Protein AF-A0A955FSE7-F1 (afdb_monomer_lite)

pLDDT: mean 89.8, std 6.11, range [65.88, 95.75]

Secondary structure (DSSP, 8-state):
-HHHHHHHHHHHHHHHHHHHHHHHH-TT-HHHHHHHHHHHHHHHHHHHHHHHHH--SHHHHHHHHHHHHHHHHHHHHHHHHH-

Structure (mmCIF, N/CA/C/O backbone):
data_AF-A0A955FSE7-F1
#
_entry.id   AF-A0A955FSE7-F1
#
loop_
_atom_site.group_PDB
_atom_site.id
_atom_site.type_symbol
_atom_site.label_atom_id
_atom_site.label_alt_id
_atom_site.label_comp_id
_atom_site.label_asym_id
_atom_site.label_entity_id
_atom_site.label_seq_id
_atom_site.pdbx_PDB_ins_code
_atom_site.Cartn_x
_atom_site.Cartn_y
_atom_site.Cartn_z
_atom_site.occupancy
_atom_site.B_iso_or_equiv
_atom_site.auth_seq_id
_atom_site.auth_comp_id
_atom_site.auth_asym_id
_atom_site.auth_atom_id
_atom_site.pdbx_PDB_model_num
ATOM 1 N N . MET A 1 1 ? 6.700 9.621 -16.570 1.00 65.88 1 MET A N 1
ATOM 2 C CA . MET A 1 1 ? 7.168 8.427 -15.829 1.00 65.88 1 MET A CA 1
ATOM 3 C C . MET A 1 1 ? 7.872 8.791 -14.526 1.00 65.88 1 MET A C 1
ATOM 5 O O . MET A 1 1 ? 7.357 8.417 -13.485 1.00 65.88 1 MET A O 1
ATOM 9 N N . VAL A 1 2 ? 8.959 9.579 -14.549 1.00 81.12 2 VAL A N 1
ATOM 10 C CA . VAL A 1 2 ? 9.712 9.947 -13.326 1.00 81.12 2 VAL A CA 1
ATOM 11 C C . VAL A 1 2 ? 8.820 10.579 -12.248 1.00 81.12 2 VAL A C 1
ATOM 13 O O . VAL A 1 2 ? 8.786 10.084 -11.131 1.00 81.12 2 VAL A O 1
ATOM 16 N N . PHE A 1 3 ? 8.018 11.593 -12.593 1.00 85.06 3 PHE A N 1
ATOM 17 C CA . PHE A 1 3 ? 7.127 12.262 -11.630 1.00 85.06 3 PHE A CA 1
ATOM 18 C C . PHE A 1 3 ? 6.094 11.319 -10.982 1.00 85.06 3 PHE A C 1
ATOM 20 O O . PHE A 1 3 ? 5.901 11.354 -9.769 1.00 85.06 3 PHE A O 1
ATOM 27 N N . ALA A 1 4 ? 5.468 10.443 -11.776 1.00 87.44 4 ALA A N 1
ATOM 28 C CA . ALA A 1 4 ? 4.477 9.485 -11.282 1.00 87.44 4 ALA A CA 1
ATOM 29 C C . ALA A 1 4 ? 5.100 8.479 -10.300 1.00 87.44 4 ALA A C 1
ATOM 31 O O . ALA A 1 4 ? 4.543 8.230 -9.233 1.00 87.44 4 ALA A O 1
ATOM 32 N N . ASN A 1 5 ? 6.291 7.962 -10.618 1.00 91.50 5 ASN A N 1
ATOM 33 C CA . ASN A 1 5 ? 6.999 7.022 -9.750 1.00 91.50 5 ASN A CA 1
ATOM 34 C C . ASN A 1 5 ? 7.463 7.695 -8.454 1.00 91.50 5 ASN A C 1
ATOM 36 O O . ASN A 1 5 ? 7.290 7.122 -7.382 1.00 91.50 5 ASN A O 1
ATOM 40 N N . THR A 1 6 ? 7.969 8.930 -8.522 1.00 91.88 6 THR A N 1
ATOM 41 C CA . THR A 1 6 ? 8.329 9.702 -7.324 1.00 91.88 6 THR A CA 1
ATOM 42 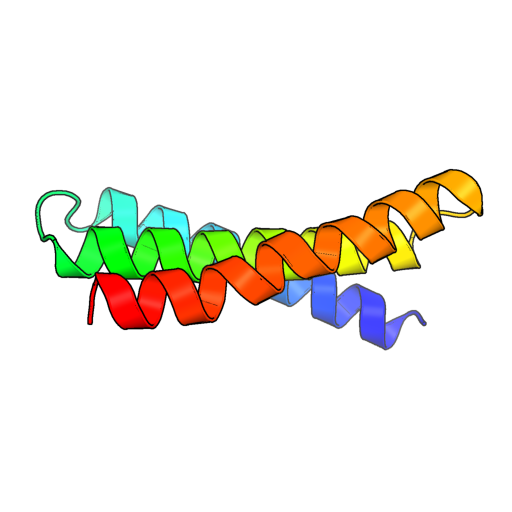C C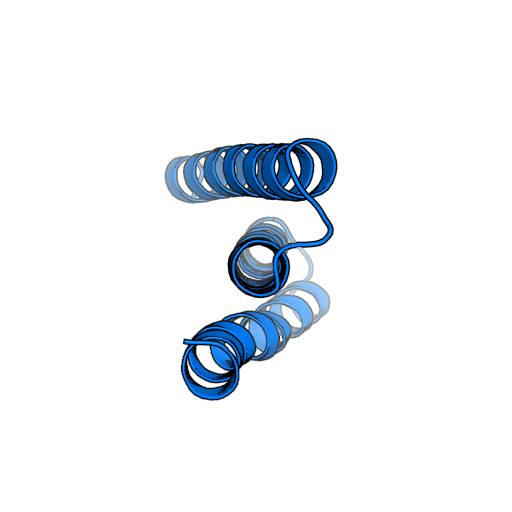 . THR A 1 6 ? 7.117 9.927 -6.421 1.00 91.88 6 THR A C 1
ATOM 44 O O . THR A 1 6 ? 7.211 9.709 -5.215 1.00 91.88 6 THR A O 1
ATOM 47 N N . SER A 1 7 ? 5.964 10.296 -6.990 1.00 93.12 7 SER A N 1
ATOM 48 C CA . SER A 1 7 ? 4.726 10.450 -6.219 1.00 93.12 7 SER A CA 1
ATOM 49 C C . SER A 1 7 ? 4.316 9.140 -5.541 1.00 93.12 7 SER A C 1
ATOM 51 O O . SER A 1 7 ? 4.004 9.151 -4.355 1.00 93.12 7 SER A O 1
ATOM 53 N N . LEU A 1 8 ? 4.360 8.010 -6.256 1.00 92.81 8 LEU A N 1
ATOM 54 C CA . LEU A 1 8 ? 4.025 6.695 -5.697 1.00 92.81 8 LEU A CA 1
ATOM 55 C C . LEU A 1 8 ? 4.963 6.293 -4.553 1.00 92.81 8 LEU A C 1
ATOM 57 O O . LEU A 1 8 ? 4.488 5.798 -3.533 1.00 92.81 8 LEU A O 1
ATOM 61 N N . ILE A 1 9 ? 6.269 6.542 -4.687 1.00 94.88 9 ILE A N 1
ATOM 62 C CA . ILE A 1 9 ? 7.261 6.265 -3.637 1.00 94.88 9 ILE A CA 1
ATOM 63 C C . ILE A 1 9 ? 6.947 7.075 -2.377 1.00 94.88 9 ILE A C 1
ATOM 65 O O . ILE A 1 9 ? 6.866 6.508 -1.287 1.00 94.88 9 ILE A O 1
ATOM 69 N N . VAL A 1 10 ? 6.725 8.385 -2.514 1.00 95.56 10 VAL A N 1
ATOM 70 C CA . VAL A 1 10 ? 6.400 9.257 -1.375 1.00 95.56 10 VAL A CA 1
ATOM 71 C C . VAL A 1 10 ? 5.095 8.811 -0.712 1.00 95.56 10 VAL A C 1
ATOM 73 O O . VAL A 1 10 ? 5.046 8.673 0.510 1.00 95.56 10 VAL A O 1
ATOM 76 N N . SER A 1 11 ? 4.055 8.508 -1.492 1.00 94.75 11 SER A N 1
ATOM 77 C CA . SER A 1 11 ? 2.778 8.021 -0.959 1.00 94.75 11 SER A CA 1
ATOM 78 C C . SER A 1 11 ? 2.904 6.658 -0.262 1.00 94.75 11 SER A C 1
ATOM 80 O O . SER A 1 11 ? 2.278 6.449 0.780 1.00 94.75 11 SER A O 1
ATOM 82 N N . CYS A 1 12 ? 3.739 5.745 -0.771 1.00 95.19 12 CYS A N 1
ATOM 83 C CA . CYS A 1 12 ? 4.050 4.480 -0.097 1.00 95.19 12 CYS A CA 1
ATOM 84 C C . CYS A 1 12 ? 4.743 4.719 1.252 1.00 95.19 12 CYS A C 1
ATOM 86 O O . CYS A 1 12 ? 4.349 4.129 2.253 1.00 95.19 12 CYS A O 1
ATOM 88 N N . LEU A 1 13 ? 5.734 5.613 1.311 1.00 95.44 13 LEU A N 1
ATOM 89 C CA . LEU A 1 13 ? 6.433 5.933 2.560 1.00 95.44 13 LEU A CA 1
ATOM 90 C C . LEU A 1 13 ? 5.494 6.553 3.600 1.00 95.44 13 LEU A C 1
ATOM 92 O O . LEU A 1 13 ? 5.481 6.126 4.753 1.00 95.44 13 LEU A O 1
ATOM 96 N N . VAL A 1 14 ? 4.671 7.523 3.196 1.00 95.75 14 VAL A N 1
ATOM 97 C CA . VAL A 1 14 ? 3.713 8.179 4.097 1.00 95.75 14 VAL A CA 1
ATOM 98 C C . VAL A 1 14 ? 2.681 7.182 4.625 1.00 95.75 14 VAL A C 1
ATOM 100 O O . VAL A 1 14 ? 2.429 7.147 5.828 1.00 95.75 14 VAL A O 1
ATOM 103 N N . SER A 1 15 ? 2.108 6.338 3.761 1.00 93.94 15 SER A N 1
ATOM 104 C CA . SER A 1 15 ? 1.134 5.323 4.187 1.00 93.94 15 SER A CA 1
ATOM 105 C C . SER A 1 15 ? 1.744 4.292 5.140 1.00 93.94 15 SER A C 1
ATOM 107 O O . SER A 1 15 ? 1.122 3.963 6.149 1.00 93.94 15 SER A O 1
ATOM 109 N N . LEU A 1 16 ? 2.982 3.853 4.894 1.00 94.06 16 LEU A N 1
ATOM 110 C CA . LEU A 1 16 ? 3.713 2.952 5.787 1.00 94.06 16 LEU A CA 1
ATOM 111 C C . LEU A 1 16 ? 3.921 3.573 7.181 1.00 94.06 16 LEU A C 1
ATOM 113 O O . LEU A 1 16 ? 3.633 2.931 8.193 1.00 94.06 16 LEU A O 1
ATOM 117 N N . ILE A 1 17 ? 4.356 4.837 7.239 1.00 94.81 17 ILE A N 1
ATOM 118 C CA . ILE A 1 17 ? 4.536 5.578 8.498 1.00 94.81 17 ILE A CA 1
ATOM 119 C C . ILE A 1 17 ? 3.204 5.707 9.246 1.00 94.81 17 ILE A C 1
ATOM 121 O O . ILE A 1 17 ? 3.147 5.462 10.451 1.00 94.81 17 ILE A O 1
ATOM 125 N N . LEU A 1 18 ? 2.118 6.048 8.546 1.00 92.56 18 LEU A N 1
ATOM 126 C CA . LEU A 1 18 ? 0.794 6.193 9.153 1.00 92.56 18 LEU A CA 1
ATOM 127 C C . LEU A 1 18 ? 0.277 4.877 9.746 1.00 92.56 18 LEU A C 1
ATOM 129 O O . LEU A 1 18 ? -0.212 4.878 10.875 1.00 92.56 18 LEU A O 1
ATOM 133 N N . VAL A 1 19 ? 0.423 3.753 9.034 1.00 92.12 19 VAL A N 1
ATOM 134 C CA . VAL A 1 19 ? 0.046 2.427 9.561 1.00 92.12 19 VAL A CA 1
ATOM 135 C C . VAL A 1 19 ? 0.822 2.120 10.840 1.00 92.12 19 VAL A C 1
ATOM 137 O O . VAL A 1 19 ? 0.211 1.735 11.839 1.00 92.12 19 VAL A O 1
ATOM 140 N N . MET A 1 20 ? 2.143 2.335 10.848 1.00 91.06 20 MET A N 1
ATOM 141 C CA . MET A 1 20 ? 2.958 2.112 12.046 1.00 91.06 20 MET A CA 1
ATOM 142 C C . MET A 1 20 ? 2.510 2.993 13.215 1.00 91.06 20 MET A C 1
ATOM 144 O O . MET A 1 20 ? 2.326 2.488 14.323 1.00 91.06 20 MET A O 1
ATOM 148 N N . LEU A 1 21 ? 2.280 4.289 12.978 1.00 92.38 21 LEU A N 1
ATOM 149 C CA . LEU A 1 21 ? 1.819 5.218 14.011 1.00 92.38 21 LEU A CA 1
ATOM 150 C C . LEU A 1 21 ? 0.483 4.781 14.618 1.00 92.38 21 LEU A C 1
ATOM 152 O O . LEU A 1 21 ? 0.325 4.829 15.837 1.00 92.38 21 LEU A O 1
ATOM 156 N N . ILE A 1 22 ? -0.467 4.322 13.803 1.00 89.88 22 ILE A N 1
ATOM 157 C CA . ILE A 1 22 ? -1.784 3.881 14.284 1.00 89.88 22 ILE A CA 1
ATOM 158 C C . ILE A 1 22 ? -1.668 2.614 15.135 1.00 89.88 22 ILE A C 1
ATOM 160 O O . ILE A 1 22 ? -2.295 2.531 16.197 1.00 89.88 22 ILE A O 1
ATOM 164 N N . ILE A 1 23 ? -0.849 1.653 14.697 1.00 87.88 23 ILE A N 1
ATOM 165 C CA . ILE A 1 23 ? -0.608 0.405 15.429 1.00 87.88 23 ILE A CA 1
ATOM 166 C C . ILE A 1 23 ? 0.043 0.697 16.788 1.00 87.88 23 ILE A C 1
ATOM 168 O O . ILE A 1 23 ? -0.377 0.125 17.793 1.00 87.88 23 ILE A O 1
ATOM 172 N N . VAL A 1 24 ? 1.018 1.609 16.845 1.00 90.19 24 VAL A N 1
ATOM 173 C CA . VAL A 1 24 ? 1.717 1.967 18.091 1.00 90.19 24 VAL A CA 1
ATOM 174 C C . VAL A 1 24 ? 0.844 2.815 19.023 1.00 90.19 24 VAL A C 1
ATOM 176 O O . VAL A 1 24 ? 0.844 2.585 20.230 1.00 90.19 24 VAL A O 1
ATOM 179 N N . SER A 1 25 ? 0.078 3.775 18.494 1.00 87.94 25 SER A N 1
ATOM 180 C CA . SER A 1 25 ? -0.606 4.780 19.325 1.00 87.94 25 SER A CA 1
ATOM 181 C C . SER A 1 25 ? -1.727 4.201 20.182 1.00 87.94 25 SER A C 1
ATOM 183 O O . SER A 1 25 ? -1.860 4.565 21.349 1.00 87.94 25 SER A O 1
ATOM 185 N N . ASN A 1 26 ? -2.581 3.334 19.623 1.00 78.44 26 ASN A N 1
ATOM 186 C CA . ASN A 1 26 ? -3.645 2.697 20.404 1.00 78.44 26 ASN A CA 1
ATOM 187 C C . ASN A 1 26 ? -4.229 1.466 19.675 1.00 78.44 26 ASN A C 1
ATOM 189 O O . ASN A 1 26 ? -5.259 1.579 19.001 1.00 78.44 26 ASN A O 1
ATOM 193 N N . PRO A 1 27 ? -3.607 0.279 19.800 1.00 74.62 27 PRO A N 1
ATOM 194 C CA . PRO A 1 27 ? -3.960 -0.896 18.995 1.00 74.62 27 PRO A CA 1
ATOM 195 C C . PRO A 1 27 ? -5.295 -1.551 19.384 1.00 74.62 27 PRO A C 1
ATOM 197 O O . PRO A 1 27 ? -5.855 -2.338 18.622 1.00 74.62 27 PRO A O 1
ATOM 200 N N . LYS A 1 28 ? -5.829 -1.262 20.578 1.00 77.94 28 LYS A N 1
ATOM 201 C CA . LYS A 1 28 ? -7.010 -1.967 21.106 1.00 77.94 28 LYS A CA 1
ATOM 202 C C . LYS A 1 28 ? -8.324 -1.441 20.530 1.00 77.94 28 LYS A C 1
ATOM 204 O O . LYS A 1 28 ? -9.297 -2.195 20.436 1.00 77.94 28 LYS A O 1
ATOM 209 N N . ARG A 1 29 ? -8.370 -0.177 20.101 1.00 85.38 29 ARG A N 1
ATOM 210 C CA . ARG A 1 29 ? -9.595 0.439 19.576 1.00 85.38 29 ARG A CA 1
ATOM 211 C C . ARG A 1 29 ? -9.940 -0.163 18.210 1.00 85.38 29 ARG A C 1
ATOM 213 O O . ARG A 1 29 ? -9.094 -0.195 17.321 1.00 85.38 29 ARG A O 1
ATOM 220 N N . SER A 1 30 ? -11.168 -0.657 18.045 1.00 83.94 30 SER A N 1
ATOM 221 C CA . SER A 1 30 ? -11.643 -1.267 16.788 1.00 83.94 30 SER A CA 1
ATOM 222 C C . SER A 1 30 ? -11.487 -0.321 15.595 1.00 83.94 30 SER A C 1
ATOM 224 O O . SER A 1 30 ? -10.975 -0.732 14.561 1.00 83.94 30 SER A O 1
ATOM 226 N N . LEU A 1 31 ? -11.809 0.962 15.786 1.00 84.88 31 LEU A N 1
ATOM 227 C CA . LEU A 1 31 ? -11.647 2.009 14.774 1.00 84.88 31 LEU A CA 1
ATOM 228 C C . LEU A 1 31 ? -10.194 2.161 14.293 1.00 84.88 31 LEU A C 1
ATOM 230 O O . LEU A 1 31 ? -9.946 2.310 13.103 1.00 84.88 31 LEU A O 1
ATOM 234 N N . ASN A 1 32 ? -9.217 2.080 15.200 1.00 85.88 32 ASN A N 1
ATOM 235 C CA . ASN A 1 32 ? -7.805 2.199 14.828 1.00 85.88 32 ASN A CA 1
ATOM 236 C C . ASN A 1 32 ? -7.333 0.981 14.034 1.00 85.88 32 ASN A C 1
ATOM 238 O O . ASN A 1 32 ? -6.562 1.122 13.091 1.00 85.88 32 ASN A O 1
ATOM 242 N N . ARG A 1 33 ? -7.826 -0.214 14.380 1.00 84.38 33 ARG A N 1
ATOM 243 C CA . ARG A 1 33 ? -7.558 -1.432 13.606 1.00 84.38 33 ARG A CA 1
ATOM 244 C C . ARG A 1 33 ? -8.149 -1.329 12.202 1.00 84.38 33 ARG A C 1
ATOM 246 O O . ARG A 1 33 ? -7.443 -1.604 11.242 1.00 84.38 33 ARG A O 1
ATOM 253 N N . ALA A 1 34 ? -9.389 -0.860 12.084 1.00 88.31 34 ALA A N 1
ATOM 254 C CA . ALA A 1 34 ? -10.036 -0.607 10.800 1.00 88.31 34 ALA A CA 1
ATOM 255 C C . ALA A 1 34 ? -9.233 0.368 9.930 1.00 88.31 34 ALA A C 1
ATOM 257 O O . ALA A 1 34 ? -8.897 0.061 8.787 1.00 88.31 34 ALA A O 1
ATOM 258 N N . LEU A 1 35 ? -8.845 1.507 10.511 1.00 89.38 35 LEU A N 1
ATOM 259 C CA . LEU A 1 35 ? -8.047 2.523 9.836 1.00 89.38 35 LEU A CA 1
ATOM 260 C C . LEU A 1 35 ? -6.668 1.987 9.420 1.00 89.38 35 LEU A C 1
ATOM 262 O O . LEU A 1 35 ? -6.209 2.270 8.316 1.00 89.38 35 LEU A O 1
ATOM 266 N N . ALA A 1 36 ? -6.020 1.173 10.258 1.00 90.62 36 ALA A N 1
ATOM 267 C CA . ALA A 1 36 ? -4.750 0.538 9.915 1.00 90.62 36 ALA A CA 1
ATOM 268 C C . ALA A 1 36 ? -4.888 -0.410 8.712 1.00 90.62 36 ALA A C 1
ATOM 270 O O . ALA A 1 36 ? -4.060 -0.358 7.806 1.00 90.62 36 ALA A O 1
ATOM 271 N N . VAL A 1 37 ? -5.942 -1.235 8.659 1.00 90.50 37 VAL A N 1
ATOM 272 C CA . VAL A 1 37 ? -6.190 -2.143 7.523 1.00 90.50 37 VAL A CA 1
ATOM 273 C C . VAL A 1 37 ? -6.540 -1.355 6.255 1.00 90.50 37 VAL A C 1
ATOM 275 O O . VAL A 1 37 ? -6.057 -1.694 5.174 1.00 90.50 37 VAL A O 1
ATOM 278 N N . TYR A 1 38 ? -7.308 -0.270 6.372 1.00 91.19 38 TYR A N 1
ATOM 279 C CA . TYR A 1 38 ? -7.620 0.625 5.254 1.00 91.19 38 TYR A CA 1
ATOM 280 C C . TYR A 1 38 ? -6.350 1.244 4.645 1.00 91.19 38 TYR A C 1
ATOM 282 O O . TYR A 1 38 ? -6.122 1.183 3.432 1.00 91.19 38 TYR A O 1
ATOM 290 N N . ILE A 1 39 ? -5.471 1.798 5.486 1.00 92.75 39 ILE A N 1
ATOM 291 C CA . ILE A 1 39 ? -4.226 2.420 5.018 1.00 92.75 39 ILE A CA 1
ATOM 292 C C . ILE A 1 39 ? -3.250 1.353 4.503 1.00 92.75 39 ILE A C 1
ATOM 294 O O . ILE A 1 39 ? -2.595 1.583 3.490 1.00 92.75 39 ILE A O 1
ATOM 298 N N . ALA A 1 40 ? -3.199 0.162 5.107 1.00 91.56 40 ALA A N 1
ATOM 299 C CA . ALA A 1 40 ? -2.404 -0.956 4.593 1.00 91.56 40 ALA A CA 1
ATOM 300 C C . ALA A 1 40 ? -2.886 -1.429 3.208 1.00 91.56 40 ALA A C 1
ATOM 302 O O . ALA A 1 40 ? -2.072 -1.718 2.334 1.00 91.56 40 ALA A O 1
ATOM 303 N N . SER A 1 41 ? -4.200 -1.446 2.975 1.00 92.44 41 SER A N 1
ATOM 304 C CA . SER A 1 41 ? -4.787 -1.763 1.664 1.00 92.44 41 SER A CA 1
ATOM 305 C C . SER A 1 41 ? -4.409 -0.714 0.617 1.00 92.44 41 SER A C 1
ATOM 307 O O . SER A 1 41 ? -4.017 -1.049 -0.501 1.00 92.44 41 SER A O 1
ATOM 309 N N . THR A 1 42 ? -4.436 0.561 1.014 1.00 92.75 42 THR A N 1
ATOM 310 C CA . THR A 1 42 ? -3.970 1.680 0.182 1.00 92.75 42 THR A CA 1
ATOM 311 C C . THR A 1 42 ? -2.477 1.555 -0.133 1.00 92.75 42 THR A C 1
ATOM 313 O O . THR A 1 42 ? -2.077 1.725 -1.282 1.00 92.75 42 THR A O 1
ATOM 316 N N . PHE A 1 43 ? -1.650 1.196 0.853 1.00 94.25 43 PHE A N 1
ATOM 317 C CA . PHE A 1 43 ? -0.225 0.932 0.655 1.00 94.25 43 PHE A CA 1
ATOM 318 C C . PHE A 1 43 ? 0.004 -0.197 -0.357 1.00 94.25 43 PHE A C 1
ATOM 320 O O . PHE A 1 43 ? 0.772 -0.014 -1.297 1.00 94.25 43 PHE A O 1
ATOM 327 N N . LEU A 1 44 ? -0.692 -1.333 -0.222 1.00 92.94 44 LEU A N 1
ATOM 328 C CA . LEU A 1 44 ? -0.583 -2.453 -1.165 1.00 92.94 44 LEU A CA 1
ATOM 329 C C . LEU A 1 44 ? -0.955 -2.036 -2.590 1.00 92.94 44 LEU A C 1
ATOM 331 O O . LEU A 1 44 ? -0.266 -2.404 -3.541 1.00 92.94 44 LEU A O 1
ATOM 335 N N . TRP A 1 45 ? -2.012 -1.235 -2.740 1.00 94.88 45 TRP A N 1
ATOM 336 C CA . TRP A 1 45 ? -2.417 -0.705 -4.037 1.00 94.88 45 TRP A CA 1
ATOM 337 C C . TRP A 1 45 ? -1.335 0.190 -4.656 1.00 94.88 45 TRP A C 1
ATOM 339 O O . TRP A 1 45 ? -0.953 -0.010 -5.811 1.00 94.88 45 TRP A O 1
ATOM 349 N N . LEU A 1 46 ? -0.799 1.144 -3.893 1.00 95.19 46 LEU A N 1
ATOM 350 C CA . LEU A 1 46 ? 0.251 2.056 -4.357 1.00 95.19 46 LEU A CA 1
ATOM 351 C C . LEU A 1 46 ? 1.553 1.315 -4.678 1.00 95.19 46 LEU A C 1
ATOM 353 O O . LEU A 1 46 ? 2.193 1.605 -5.688 1.00 95.19 46 LEU A O 1
ATOM 357 N N . PHE A 1 47 ? 1.917 0.329 -3.861 1.00 94.19 47 PHE A N 1
ATOM 358 C CA . PHE A 1 47 ? 3.118 -0.472 -4.050 1.00 94.19 47 PHE A CA 1
ATOM 359 C C . PHE A 1 47 ? 3.029 -1.337 -5.311 1.00 94.19 47 PHE A C 1
ATOM 361 O O . PHE A 1 47 ? 3.960 -1.345 -6.112 1.00 94.19 47 PHE A O 1
ATOM 368 N N . ALA A 1 48 ? 1.888 -1.986 -5.561 1.00 94.69 48 ALA A N 1
ATOM 369 C CA . ALA A 1 48 ? 1.663 -2.731 -6.799 1.00 94.69 48 ALA A CA 1
ATOM 370 C C . ALA A 1 48 ? 1.735 -1.821 -8.042 1.00 94.69 48 ALA A C 1
ATOM 372 O O . ALA A 1 48 ? 2.348 -2.189 -9.045 1.00 94.69 48 ALA A O 1
ATOM 373 N N . ASN A 1 49 ? 1.191 -0.599 -7.969 1.00 94.75 49 ASN A N 1
ATOM 374 C CA . ASN A 1 49 ? 1.326 0.389 -9.047 1.00 94.75 49 ASN A CA 1
ATOM 375 C C . ASN A 1 49 ? 2.788 0.803 -9.268 1.00 94.75 49 ASN A C 1
ATOM 377 O O . ASN A 1 49 ? 3.234 0.915 -10.409 1.00 94.75 49 ASN A O 1
ATOM 381 N N . LEU A 1 50 ? 3.553 0.996 -8.191 1.00 94.75 50 LEU A N 1
ATOM 382 C CA . LEU A 1 50 ? 4.973 1.321 -8.290 1.00 94.75 50 LEU A CA 1
ATOM 383 C C . LEU A 1 50 ? 5.752 0.198 -8.985 1.00 94.75 50 LEU A C 1
ATOM 385 O O . LEU A 1 50 ? 6.519 0.471 -9.904 1.00 94.75 50 LEU A O 1
ATOM 389 N N . LEU A 1 51 ? 5.524 -1.058 -8.592 1.00 94.25 51 LEU A N 1
ATOM 390 C CA . LEU A 1 51 ? 6.190 -2.213 -9.198 1.00 94.25 51 LEU A CA 1
ATOM 391 C C . LEU A 1 51 ? 5.799 -2.408 -10.667 1.00 94.25 51 LEU A C 1
ATOM 393 O O . LEU A 1 51 ? 6.658 -2.723 -11.487 1.00 94.25 51 LEU A O 1
ATOM 397 N N . THR A 1 52 ? 4.540 -2.136 -11.015 1.00 94.38 52 THR A N 1
ATOM 398 C CA . THR A 1 52 ? 4.070 -2.138 -12.410 1.00 94.38 52 THR A CA 1
ATOM 399 C C . THR A 1 52 ? 4.872 -1.156 -13.265 1.00 94.38 52 THR A C 1
ATOM 401 O O . THR A 1 52 ? 5.303 -1.508 -14.361 1.00 94.38 52 THR A O 1
ATOM 404 N N . ASN A 1 53 ? 5.113 0.052 -12.745 1.00 92.56 53 ASN A N 1
ATOM 405 C CA . ASN A 1 53 ? 5.800 1.123 -13.470 1.00 92.56 53 ASN A CA 1
ATOM 406 C C . ASN A 1 53 ? 7.329 0.995 -13.494 1.00 92.56 53 ASN A C 1
ATOM 408 O O . ASN A 1 53 ? 7.973 1.631 -14.328 1.00 92.56 53 ASN A O 1
ATOM 412 N N . VAL A 1 54 ? 7.921 0.275 -12.539 1.00 92.44 54 VAL A N 1
ATOM 413 C CA . VAL A 1 54 ? 9.380 0.091 -12.435 1.00 92.44 54 VAL A CA 1
ATOM 414 C C . VAL A 1 54 ? 9.838 -1.189 -13.139 1.00 92.44 54 VAL A C 1
ATOM 416 O O . VAL A 1 54 ? 10.995 -1.276 -13.541 1.00 92.44 54 VAL A O 1
ATOM 419 N N . SER A 1 55 ? 8.952 -2.172 -13.317 1.00 92.06 55 SER A N 1
ATOM 420 C CA . SER A 1 55 ? 9.292 -3.416 -14.006 1.00 92.06 55 SER A CA 1
ATOM 421 C C . SER A 1 55 ? 9.588 -3.184 -15.487 1.00 92.06 55 SER A C 1
ATOM 423 O O . SER A 1 55 ? 8.731 -2.721 -16.237 1.00 92.06 55 SER A O 1
ATOM 425 N N . SER A 1 56 ? 10.788 -3.576 -15.916 1.00 90.31 56 SER A N 1
ATOM 426 C CA . SER A 1 56 ? 11.176 -3.621 -17.333 1.00 90.31 56 SER A CA 1
ATOM 427 C C . SER A 1 56 ? 10.666 -4.878 -18.045 1.00 90.31 56 SER A C 1
ATOM 429 O O . SER A 1 56 ? 10.601 -4.904 -19.271 1.00 90.31 56 SER A O 1
ATOM 431 N N . ASP A 1 57 ? 10.337 -5.924 -17.282 1.00 95.06 57 ASP A N 1
ATOM 432 C CA . ASP A 1 57 ? 9.809 -7.184 -17.800 1.00 95.06 57 ASP A CA 1
ATOM 433 C C . ASP A 1 57 ? 8.277 -7.073 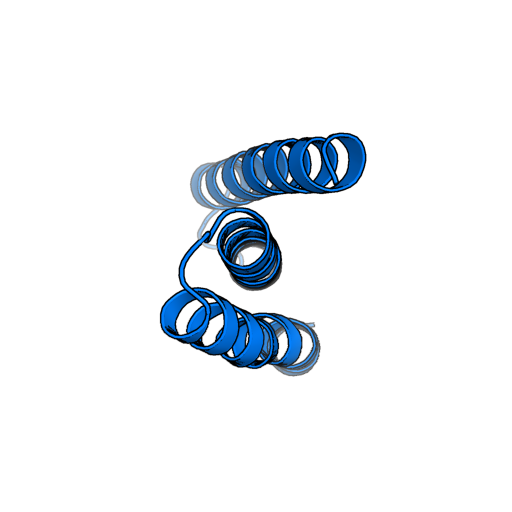-17.978 1.00 95.06 57 ASP A C 1
ATOM 435 O O . ASP A 1 57 ? 7.582 -6.743 -17.001 1.00 95.06 57 ASP A O 1
ATOM 439 N N . PRO A 1 58 ? 7.740 -7.319 -19.192 1.00 93.31 58 PRO A N 1
ATOM 440 C CA . PRO A 1 58 ? 6.309 -7.243 -19.476 1.00 93.31 58 PRO A CA 1
ATOM 441 C C . PRO A 1 58 ? 5.450 -8.202 -18.646 1.00 93.31 58 PRO A C 1
ATOM 443 O O . PRO A 1 58 ? 4.361 -7.815 -18.216 1.00 93.31 58 PRO A O 1
ATOM 446 N N . ASP A 1 59 ? 5.921 -9.424 -18.388 1.00 95.56 59 ASP A N 1
ATOM 447 C CA . ASP A 1 59 ? 5.146 -10.439 -17.665 1.00 95.56 59 ASP A CA 1
ATOM 448 C C . ASP A 1 59 ? 5.034 -10.070 -16.184 1.00 95.56 59 ASP A C 1
ATOM 450 O O . ASP A 1 59 ? 3.956 -10.137 -15.582 1.00 95.56 59 ASP A O 1
ATOM 454 N N . ILE A 1 60 ? 6.136 -9.583 -15.610 1.00 92.81 60 ILE A N 1
ATOM 455 C CA . ILE A 1 60 ? 6.182 -9.089 -14.230 1.00 92.81 60 ILE A CA 1
ATOM 456 C C . ILE A 1 60 ? 5.354 -7.803 -14.088 1.00 92.81 60 ILE A C 1
ATOM 458 O O . ILE A 1 60 ? 4.599 -7.656 -13.124 1.00 92.81 60 ILE A O 1
ATOM 462 N N . SER A 1 61 ? 5.435 -6.887 -15.058 1.00 94.44 61 SER A N 1
ATOM 463 C CA . SER A 1 61 ? 4.626 -5.663 -15.065 1.00 94.44 61 SER A CA 1
ATOM 464 C C . SER A 1 61 ? 3.130 -5.994 -15.110 1.00 94.44 61 SER A C 1
ATOM 466 O O . SER A 1 61 ? 2.356 -5.468 -14.310 1.00 94.44 61 SER A O 1
ATOM 468 N N . LEU A 1 62 ? 2.718 -6.941 -15.960 1.00 94.75 62 LEU A N 1
ATOM 469 C CA . LEU A 1 62 ? 1.327 -7.387 -16.054 1.00 94.75 62 LEU A CA 1
ATOM 470 C C . LEU A 1 62 ? 0.843 -8.072 -14.768 1.00 94.75 62 LEU A C 1
ATOM 472 O O . LEU A 1 62 ? -0.301 -7.866 -14.350 1.00 94.75 62 LEU A O 1
ATOM 476 N N . PHE A 1 63 ? 1.697 -8.870 -14.126 1.00 95.00 63 PHE A N 1
ATOM 477 C CA . PHE A 1 63 ? 1.398 -9.462 -12.825 1.00 95.00 63 PHE A CA 1
ATOM 478 C C . PHE A 1 63 ? 1.116 -8.376 -11.777 1.00 95.00 63 PHE A C 1
ATOM 480 O O . PHE A 1 63 ? 0.074 -8.408 -11.111 1.00 95.00 63 PHE A O 1
ATOM 487 N N . PHE A 1 64 ? 1.986 -7.369 -11.670 1.00 94.62 64 PHE A N 1
ATOM 488 C CA . PHE A 1 64 ? 1.778 -6.276 -10.724 1.00 94.62 64 PHE A CA 1
ATOM 489 C C . PHE A 1 64 ? 0.561 -5.419 -11.078 1.00 94.62 64 PHE A C 1
ATOM 491 O O . PHE A 1 64 ? -0.225 -5.099 -10.186 1.00 94.62 64 PHE A O 1
ATOM 498 N N . ALA A 1 65 ? 0.303 -5.179 -12.364 1.00 93.50 65 ALA A N 1
ATOM 499 C CA . ALA A 1 65 ? -0.884 -4.465 -12.816 1.00 93.50 65 ALA A CA 1
ATOM 500 C C . ALA A 1 65 ? -2.170 -5.163 -12.349 1.00 93.50 65 ALA A C 1
ATOM 502 O O . ALA A 1 65 ? -3.091 -4.513 -11.859 1.00 93.50 65 ALA A O 1
ATOM 503 N N . ARG A 1 66 ? -2.230 -6.498 -12.419 1.00 94.25 66 ARG A N 1
ATOM 504 C CA . ARG A 1 66 ? -3.389 -7.275 -11.945 1.00 94.25 66 ARG A CA 1
ATOM 505 C C . ARG A 1 66 ? -3.524 -7.267 -10.427 1.00 94.25 66 ARG A C 1
ATOM 507 O O . ARG A 1 66 ? -4.639 -7.191 -9.919 1.00 94.25 66 ARG A O 1
ATOM 514 N N . THR A 1 67 ? -2.413 -7.308 -9.695 1.00 92.19 67 THR A N 1
ATOM 515 C CA . THR A 1 67 ? -2.455 -7.258 -8.22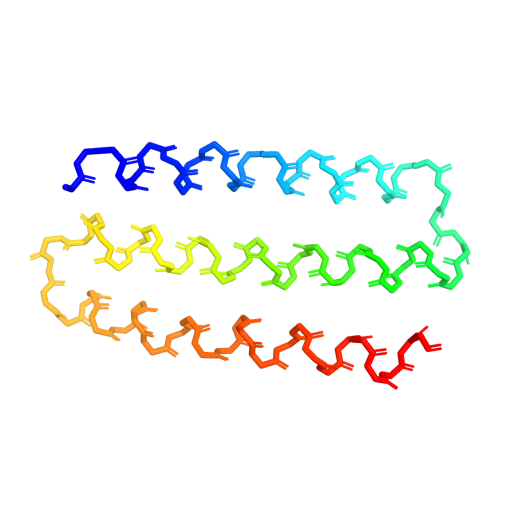4 1.00 92.19 67 THR A CA 1
ATOM 516 C C . THR A 1 67 ? -2.902 -5.896 -7.683 1.00 92.19 67 THR A C 1
ATOM 518 O O . THR A 1 67 ? -3.438 -5.849 -6.574 1.00 92.19 67 THR A O 1
ATOM 521 N N . THR A 1 68 ? 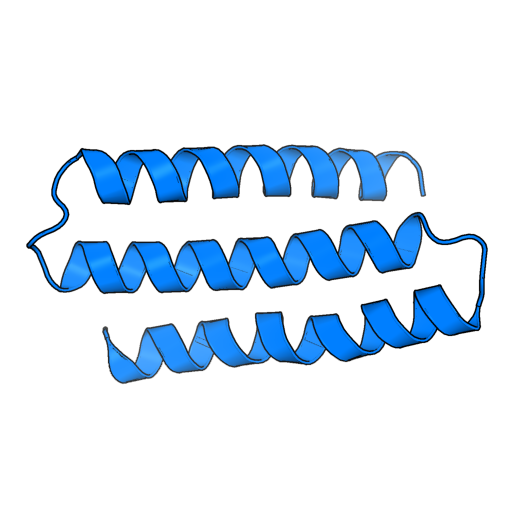-2.827 -4.811 -8.472 1.00 93.00 68 THR A N 1
ATOM 522 C CA . THR A 1 68 ? -3.426 -3.514 -8.091 1.00 93.00 68 THR A CA 1
ATOM 523 C C . THR A 1 68 ? -4.924 -3.621 -7.783 1.00 93.00 68 THR A C 1
ATOM 525 O O . THR A 1 68 ? -5.407 -2.945 -6.874 1.00 93.00 68 THR A O 1
ATOM 528 N N . LEU A 1 69 ? -5.652 -4.510 -8.473 1.00 92.38 69 LEU A N 1
ATOM 529 C CA . LEU A 1 69 ? -7.090 -4.713 -8.275 1.00 92.38 69 LEU A CA 1
ATOM 530 C C . LEU A 1 69 ? -7.408 -5.221 -6.868 1.00 92.38 69 LEU A C 1
ATOM 532 O O . LEU A 1 69 ? -8.421 -4.837 -6.292 1.00 92.38 69 LEU A O 1
ATOM 536 N N . VAL A 1 70 ? -6.529 -6.049 -6.297 1.00 90.00 70 VAL A N 1
ATOM 537 C CA . VAL A 1 70 ? -6.704 -6.593 -4.945 1.00 90.00 70 VAL A CA 1
ATOM 538 C C . VAL A 1 70 ? -6.621 -5.467 -3.918 1.00 90.00 70 VAL A C 1
ATOM 540 O O . VAL A 1 70 ? -7.521 -5.322 -3.095 1.00 90.00 70 VAL A O 1
ATOM 543 N N . GLY A 1 71 ? -5.586 -4.624 -4.005 1.00 85.25 71 GLY A N 1
ATOM 544 C CA . GLY A 1 71 ? -5.442 -3.462 -3.125 1.00 85.25 71 GLY A CA 1
ATOM 545 C C . GLY A 1 71 ? -6.623 -2.494 -3.248 1.00 85.25 71 GLY A C 1
ATOM 546 O O . GLY A 1 71 ? -7.183 -2.078 -2.237 1.00 85.25 71 GLY A O 1
ATOM 547 N N . ALA A 1 72 ? -7.060 -2.206 -4.478 1.00 88.31 72 ALA A N 1
ATOM 548 C CA . ALA A 1 72 ? -8.196 -1.325 -4.739 1.00 88.31 72 ALA A CA 1
ATOM 549 C C . ALA A 1 72 ? -9.530 -1.885 -4.215 1.00 88.31 72 ALA A C 1
ATOM 551 O O . ALA A 1 72 ? -10.342 -1.120 -3.706 1.00 88.31 72 ALA A O 1
ATOM 552 N N . ALA A 1 73 ? -9.756 -3.201 -4.293 1.00 90.94 73 ALA A N 1
ATOM 553 C CA . ALA A 1 73 ? -10.973 -3.848 -3.794 1.00 90.94 73 ALA A CA 1
ATOM 554 C C . ALA A 1 73 ? -11.029 -3.929 -2.258 1.00 90.94 73 ALA A C 1
ATOM 556 O O . ALA A 1 73 ? -12.111 -3.877 -1.669 1.00 90.94 73 ALA A O 1
ATOM 557 N N . LEU A 1 74 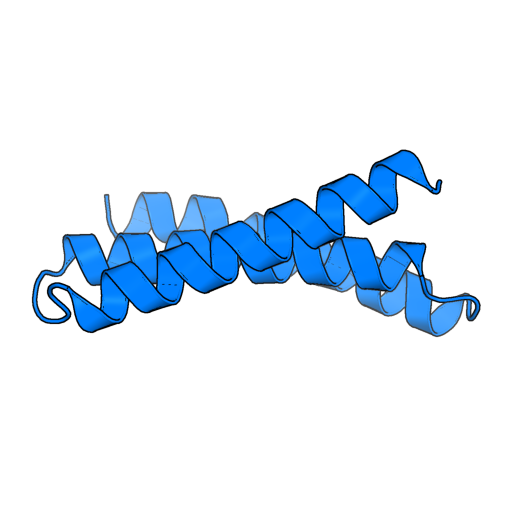? -9.875 -4.017 -1.591 1.00 88.94 74 LEU A N 1
ATOM 558 C CA . LEU A 1 74 ? -9.802 -4.045 -0.128 1.00 88.94 74 LEU A CA 1
ATOM 559 C C . LEU A 1 74 ? -10.179 -2.699 0.515 1.00 88.94 74 LEU A C 1
ATOM 561 O O . LEU A 1 74 ? -10.678 -2.679 1.639 1.00 88.94 74 LEU A O 1
ATOM 565 N N . ILE A 1 75 ? -10.003 -1.578 -0.188 1.00 87.44 75 ILE A N 1
ATOM 566 C CA . ILE A 1 75 ? -10.367 -0.233 0.293 1.00 87.44 75 ILE A CA 1
ATOM 567 C C . ILE A 1 75 ? -11.880 -0.112 0.594 1.00 87.44 75 ILE A C 1
ATOM 569 O O . ILE A 1 75 ? -12.228 0.150 1.745 1.00 87.44 75 ILE A O 1
ATOM 573 N N . PRO A 1 76 ? -12.811 -0.338 -0.357 1.00 87.31 76 PRO A N 1
ATOM 574 C CA . PRO A 1 76 ? -14.240 -0.284 -0.059 1.00 87.31 76 PRO A CA 1
ATOM 575 C C . PRO A 1 76 ? -14.668 -1.405 0.892 1.00 87.31 76 PRO A C 1
ATOM 577 O O . PRO A 1 76 ? -15.505 -1.167 1.755 1.00 87.31 76 PRO A O 1
ATOM 580 N N . TYR A 1 77 ? -14.075 -2.602 0.796 1.00 86.19 77 TYR A N 1
ATOM 581 C CA . TYR A 1 77 ? -14.371 -3.697 1.726 1.00 86.19 77 TYR A CA 1
ATOM 582 C C . TYR A 1 77 ? -14.084 -3.303 3.180 1.00 86.19 77 TYR A C 1
ATOM 584 O O . TYR A 1 77 ? -14.925 -3.483 4.057 1.00 86.19 77 TYR A O 1
ATOM 592 N N . THR A 1 78 ? -12.916 -2.714 3.439 1.00 84.94 78 THR A N 1
ATOM 593 C CA . THR A 1 78 ? -12.547 -2.259 4.785 1.00 84.94 78 THR A CA 1
ATOM 594 C C . THR A 1 78 ? -13.419 -1.103 5.260 1.00 84.94 78 THR A C 1
ATOM 596 O O . THR A 1 78 ? -13.771 -1.065 6.434 1.00 84.94 78 THR A O 1
ATOM 599 N N . PHE A 1 79 ? -13.833 -0.210 4.361 1.00 81.44 79 PHE A N 1
ATOM 600 C CA . PHE A 1 79 ? -14.784 0.845 4.697 1.00 81.44 79 PHE A CA 1
ATOM 601 C C . PHE A 1 79 ? -16.155 0.276 5.100 1.00 81.44 79 PHE A C 1
ATOM 603 O O . PHE A 1 79 ? -16.621 0.558 6.195 1.00 81.44 79 PHE A O 1
ATOM 610 N N . PHE A 1 80 ? -16.771 -0.584 4.282 1.00 84.25 80 PHE A N 1
ATOM 611 C CA . PHE A 1 80 ? -18.114 -1.122 4.550 1.00 84.25 80 PHE A CA 1
ATOM 612 C C . PHE A 1 80 ? -18.195 -2.078 5.747 1.00 84.25 80 PHE A C 1
ATOM 614 O O . PHE A 1 80 ? -19.256 -2.213 6.347 1.00 84.25 80 PHE A O 1
ATOM 621 N N . VAL A 1 81 ? -17.112 -2.791 6.066 1.00 81.25 81 VAL A N 1
ATOM 622 C CA . VAL A 1 81 ? -17.111 -3.772 7.163 1.00 81.25 81 VAL A CA 1
ATOM 623 C C . VAL A 1 81 ? -16.842 -3.119 8.520 1.00 81.25 81 VAL A C 1
ATOM 625 O O . VAL A 1 81 ? -17.267 -3.654 9.544 1.00 81.25 81 VAL A O 1
ATOM 628 N N . PHE A 1 82 ? -16.121 -1.995 8.554 1.00 76.31 82 PHE A N 1
ATOM 629 C CA . PHE A 1 82 ? -15.600 -1.444 9.806 1.00 76.31 82 PHE A CA 1
ATOM 630 C C . PHE A 1 82 ? -15.995 0.010 10.124 1.00 76.31 82 PHE A C 1
ATOM 632 O O . PHE A 1 82 ? -15.742 0.437 11.256 1.00 76.31 82 PHE A O 1
ATOM 639 N N . CYS A 1 83 ? -16.578 0.759 9.183 1.00 66.00 83 CYS A N 1
ATOM 640 C CA . CYS A 1 83 ? -17.179 2.077 9.419 1.00 66.00 83 CYS A CA 1
ATOM 641 C C . CYS A 1 83 ? -18.705 1.986 9.397 1.00 66.00 83 CYS A C 1
ATOM 643 O O . CYS A 1 83 ? -19.311 2.678 10.246 1.00 66.00 83 CYS A O 1
#

Radius of gyration: 14.08 Å; chains: 1; bounding box: 29×23×41 Å

Foldseek 3Di:
DVVLLVVLVVLLVVLVVQLVCLCPVDVPDLLSVLVSQLSVLVNQLSVLVNQLVPDPDPVSNVVSVVSNVVSVVSNVVSVVVRD

Sequence (83 aa):
MVFANTSLIVSCLVSLILVMLIIVSNPKRSLNRALAVYIASTFLWLFANLLTNVSSDPDISLFFARTTLVGAALIPYTFFVFC